Protein AF-A0A2P2IGW3-F1 (afdb_monomer_lite)

Foldseek 3Di:
DLVCCVVDPAPPDPCLPALLSLLVVLLVLLVVCVVCCVVCVPPPVCVVSNLVSSVSSLVSLVVDQQDDPQADALSNLSSLLSLLSSLVSVVVVPPPDDVSVVSNVVSVVVLVVNCPRQADPVGAGPVPDPVRSVSNVVSSVVRD

Secondary structure (DSSP, 8-state):
-HHHHHHS-TTSSGGGS-HHHHHHHHHHHHHHHHHTHHHHTT-HHHHHHHHHHHHHHHHHHHHS----SS---HHHHHHHHHHHHHHHHHHHTT-S--HHHHHHHHHHHHHHHHHHHSB-TTS-BTT--HHHHHHHHHHHHTT-

Sequence (144 aa):
VLEWIDKNPIYMSVNWTCAMDVAIRATNWIHAYFNFEDLMGEDLEFKEKFNKSLYEHGKFIYKNLEKCIKYSNNHYLSDLVGLIYLGLYFEGLHNGLKDHKKWLKYGVEELEKEMFIQNNSDGTNYETSTSYHRLVTELFLYTT

Structure (mmCIF, N/CA/C/O backbone):
data_AF-A0A2P2IGW3-F1
#
_entry.id   AF-A0A2P2IGW3-F1
#
loop_
_atom_site.group_PDB
_atom_site.id
_atom_site.type_symbol
_atom_site.label_atom_id
_atom_site.label_alt_id
_atom_site.label_comp_id
_atom_site.label_asym_id
_atom_site.label_entity_id
_atom_site.label_seq_id
_atom_site.pdbx_PDB_ins_code
_atom_site.Cartn_x
_atom_site.Cartn_y
_atom_site.Cartn_z
_atom_site.occupancy
_atom_site.B_iso_or_equiv
_atom_site.auth_seq_id
_atom_site.auth_comp_id
_atom_site.auth_asym_id
_atom_site.auth_atom_id
_atom_site.pdbx_PDB_model_num
ATOM 1 N N . VAL A 1 1 ? -16.831 -2.948 7.130 1.00 93.88 1 VAL A N 1
ATOM 2 C CA . VAL A 1 1 ? -15.408 -2.813 7.531 1.00 93.88 1 VAL A CA 1
ATOM 3 C C . VAL A 1 1 ? -15.142 -3.467 8.880 1.00 93.88 1 VAL A C 1
ATOM 5 O O . VAL A 1 1 ? -14.386 -4.424 8.891 1.00 93.88 1 VAL A O 1
ATOM 8 N N . LEU A 1 2 ? -15.793 -3.051 9.977 1.00 95.44 2 LEU A N 1
ATOM 9 C CA . LEU A 1 2 ? -15.562 -3.645 11.310 1.00 95.44 2 LEU A CA 1
ATOM 10 C C . LEU A 1 2 ? -15.762 -5.165 11.345 1.00 95.44 2 LEU A C 1
ATOM 12 O O . LEU A 1 2 ? -14.851 -5.887 11.725 1.00 95.44 2 LEU A O 1
ATOM 16 N N . GLU A 1 3 ? -16.882 -5.659 10.814 1.00 97.44 3 GLU A N 1
ATOM 17 C CA . GLU A 1 3 ? -17.119 -7.106 10.713 1.00 97.44 3 GLU A CA 1
ATOM 18 C C . GLU A 1 3 ? -16.022 -7.834 9.914 1.00 97.44 3 GLU A C 1
ATOM 20 O O . GLU A 1 3 ? -15.638 -8.951 10.252 1.00 97.44 3 GLU A O 1
ATOM 25 N N . TRP A 1 4 ? -15.491 -7.206 8.858 1.00 97.75 4 TRP A N 1
ATOM 26 C CA . TRP A 1 4 ? -14.392 -7.787 8.089 1.00 97.75 4 TRP A CA 1
ATOM 27 C C . TRP A 1 4 ? -13.119 -7.860 8.933 1.00 97.75 4 TRP A C 1
ATOM 29 O O . TRP A 1 4 ? -12.455 -8.890 8.895 1.00 97.75 4 TRP A O 1
ATOM 39 N N . ILE A 1 5 ? -12.801 -6.813 9.703 1.00 97.69 5 ILE A N 1
ATOM 40 C CA . ILE A 1 5 ? -11.637 -6.783 10.604 1.00 97.69 5 ILE A CA 1
ATOM 41 C C . ILE A 1 5 ? -11.753 -7.910 11.636 1.00 97.69 5 ILE A C 1
ATOM 43 O O . ILE A 1 5 ? -10.812 -8.682 11.801 1.00 97.69 5 ILE A O 1
ATOM 47 N N . ASP A 1 6 ? -12.926 -8.062 12.254 1.00 96.94 6 ASP A N 1
ATOM 48 C CA . ASP A 1 6 ? -13.169 -9.077 13.283 1.00 96.94 6 ASP A CA 1
ATOM 49 C C . ASP A 1 6 ? -13.078 -10.509 12.727 1.00 96.94 6 ASP A C 1
ATOM 51 O O . ASP A 1 6 ? -12.548 -11.407 13.383 1.00 96.94 6 ASP A O 1
ATOM 55 N N . LYS A 1 7 ? -13.563 -10.737 11.498 1.00 97.75 7 LYS A N 1
ATOM 56 C CA . LYS A 1 7 ? -13.539 -12.060 10.849 1.00 97.75 7 LYS A CA 1
ATOM 57 C C . LYS A 1 7 ? -12.226 -12.388 10.137 1.00 97.75 7 LYS A C 1
ATOM 59 O O . LYS A 1 7 ? -12.014 -13.546 9.787 1.00 97.75 7 LYS A O 1
ATOM 64 N N . ASN A 1 8 ? -11.354 -11.406 9.905 1.00 97.81 8 ASN A N 1
ATOM 65 C CA . ASN A 1 8 ? -10.099 -11.583 9.169 1.00 97.81 8 ASN A CA 1
ATOM 66 C C . ASN A 1 8 ? -8.897 -11.041 9.956 1.00 97.81 8 ASN A C 1
ATOM 68 O O . ASN A 1 8 ? -8.218 -10.131 9.470 1.00 97.81 8 ASN A O 1
ATOM 72 N N . PRO A 1 9 ? -8.591 -11.605 11.141 1.00 95.69 9 PRO A N 1
ATOM 73 C CA . PRO A 1 9 ? -7.425 -11.187 11.905 1.00 95.69 9 PRO A CA 1
ATOM 74 C C . PRO A 1 9 ? -6.133 -11.369 11.098 1.00 95.69 9 PRO A C 1
ATOM 76 O O . PRO A 1 9 ? -5.998 -12.301 10.293 1.00 95.69 9 PRO A O 1
ATOM 79 N N . ILE A 1 10 ? -5.182 -10.456 11.309 1.00 95.38 10 ILE A N 1
ATOM 80 C CA . ILE A 1 10 ? -3.892 -10.456 10.614 1.00 95.38 10 ILE A CA 1
ATOM 81 C C . ILE A 1 10 ? -3.173 -11.804 10.779 1.00 95.38 10 ILE A C 1
ATOM 83 O O . ILE A 1 10 ? -3.127 -12.362 11.872 1.00 95.38 10 ILE A O 1
ATOM 87 N N . TYR A 1 11 ? -2.613 -12.327 9.684 1.00 94.12 11 TYR A N 1
ATOM 88 C CA . TYR A 1 11 ? -1.941 -13.638 9.597 1.00 94.12 11 TYR A CA 1
ATOM 89 C C . TYR A 1 11 ? -2.824 -14.876 9.835 1.00 94.12 11 TYR A C 1
ATOM 91 O O . TYR A 1 11 ? -2.300 -15.984 9.904 1.00 94.12 11 TYR A O 1
ATOM 99 N N . MET A 1 12 ? -4.146 -14.725 9.953 1.00 94.94 12 MET A N 1
ATOM 100 C CA . MET A 1 12 ? -5.042 -15.834 10.316 1.00 94.94 12 MET A CA 1
ATOM 101 C C . MET A 1 12 ? -6.096 -16.165 9.250 1.00 94.94 12 MET A C 1
ATOM 103 O O . MET A 1 12 ? -6.965 -17.000 9.489 1.00 94.94 12 MET A O 1
ATOM 107 N N . SER A 1 13 ? -6.048 -15.538 8.072 1.00 94.00 13 SER A N 1
ATOM 108 C CA . SER A 1 13 ? -6.973 -15.836 6.971 1.00 94.00 13 SER A CA 1
ATOM 109 C C . SER A 1 13 ? -6.310 -15.699 5.602 1.00 94.00 13 SER A C 1
ATOM 111 O O . SER A 1 13 ? -5.266 -15.060 5.462 1.00 94.00 13 SER A O 1
ATOM 113 N N . VAL A 1 14 ? -6.963 -16.256 4.575 1.00 95.94 14 VAL A N 1
ATOM 114 C CA . VAL A 1 14 ? -6.534 -16.161 3.166 1.00 95.94 14 VAL A CA 1
ATOM 115 C C . VAL A 1 14 ? -6.369 -14.714 2.692 1.00 95.94 14 VAL A C 1
ATOM 117 O O . VAL A 1 14 ? -5.544 -14.441 1.828 1.00 95.94 14 VAL A O 1
ATOM 120 N N . ASN A 1 15 ? -7.074 -13.769 3.318 1.00 97.44 15 ASN A N 1
ATOM 121 C CA . ASN A 1 15 ? -7.002 -12.344 2.997 1.00 97.44 15 ASN A CA 1
ATOM 122 C C . ASN A 1 15 ? -5.657 -11.684 3.366 1.00 97.44 15 ASN A C 1
ATOM 124 O O . ASN A 1 15 ? -5.414 -10.535 2.998 1.00 97.44 15 ASN A O 1
ATOM 128 N N . TRP A 1 16 ? -4.778 -12.394 4.075 1.00 97.88 16 TRP A N 1
ATOM 129 C CA . TRP A 1 16 ? -3.439 -11.948 4.466 1.00 97.88 16 TRP A CA 1
ATOM 130 C C . TRP A 1 16 ? -2.343 -12.838 3.864 1.00 97.88 16 TRP A C 1
ATOM 132 O O . TRP A 1 16 ? -1.342 -13.105 4.521 1.00 97.88 16 TRP A O 1
ATOM 142 N N . THR A 1 17 ? -2.551 -13.364 2.654 1.00 95.69 17 THR A N 1
ATOM 143 C CA . THR A 1 17 ? -1.580 -14.254 1.984 1.00 95.69 17 THR A CA 1
ATOM 144 C C . THR A 1 17 ? -0.779 -13.569 0.879 1.00 95.69 17 THR A C 1
ATOM 146 O O . THR A 1 17 ? 0.367 -13.945 0.657 1.00 95.69 17 THR A O 1
ATOM 149 N N . CYS A 1 18 ? -1.352 -12.552 0.235 1.00 97.44 18 CYS A N 1
ATOM 150 C CA . CYS A 1 18 ? -0.752 -11.772 -0.847 1.00 97.44 18 CYS A CA 1
ATOM 151 C C . CYS A 1 18 ? -0.600 -10.314 -0.388 1.00 97.44 18 CYS A C 1
ATOM 153 O O . CYS A 1 18 ? -1.566 -9.734 0.122 1.00 97.44 18 CYS A O 1
ATOM 155 N N . ALA A 1 19 ? 0.595 -9.730 -0.504 1.00 98.25 19 ALA A N 1
ATOM 156 C CA . ALA A 1 19 ? 0.846 -8.369 -0.034 1.00 98.25 19 ALA A CA 1
ATOM 157 C C . ALA A 1 19 ? 0.193 -7.335 -0.962 1.00 98.25 19 ALA A C 1
ATOM 159 O O . ALA A 1 19 ? -0.405 -6.383 -0.453 1.00 98.25 19 ALA A O 1
ATOM 160 N N . MET A 1 20 ? 0.135 -7.607 -2.269 1.00 98.25 20 MET A N 1
ATOM 161 C CA . MET A 1 20 ? -0.602 -6.810 -3.248 1.00 98.25 20 MET A CA 1
ATOM 162 C C . MET A 1 20 ? -2.082 -6.684 -2.868 1.00 98.25 20 MET A C 1
ATOM 164 O O . MET A 1 20 ? -2.617 -5.576 -2.842 1.00 98.25 20 MET A O 1
ATOM 168 N N . ASP A 1 21 ? -2.751 -7.778 -2.490 1.00 98.31 21 ASP A N 1
ATOM 169 C CA . ASP A 1 21 ? -4.162 -7.731 -2.072 1.00 98.31 21 ASP A CA 1
ATOM 170 C C . ASP A 1 21 ? -4.358 -6.891 -0.800 1.00 98.31 21 ASP A C 1
ATOM 172 O O . ASP A 1 21 ? -5.370 -6.201 -0.630 1.00 98.31 21 ASP A O 1
ATOM 176 N N . VAL A 1 22 ? -3.390 -6.953 0.118 1.00 98.75 22 VAL A N 1
ATOM 177 C CA . VAL A 1 22 ? -3.382 -6.174 1.363 1.00 98.75 22 VAL A CA 1
ATOM 178 C C . VAL A 1 22 ? -3.175 -4.689 1.052 1.00 98.75 22 VAL A C 1
ATOM 180 O O . VAL A 1 22 ? -3.897 -3.851 1.594 1.00 98.75 22 VAL A O 1
ATOM 183 N N . ALA A 1 23 ? -2.261 -4.357 0.141 1.00 98.69 23 ALA A N 1
ATOM 184 C CA . ALA A 1 23 ? -2.023 -2.999 -0.331 1.00 98.69 23 ALA A CA 1
ATOM 185 C C . ALA A 1 23 ? -3.254 -2.412 -1.037 1.00 98.69 23 ALA A C 1
ATOM 187 O O . ALA A 1 23 ? -3.712 -1.330 -0.670 1.00 98.69 23 ALA A O 1
ATOM 188 N N . ILE A 1 24 ? -3.860 -3.159 -1.966 1.00 98.25 24 ILE A N 1
ATOM 189 C CA . ILE A 1 24 ? -5.078 -2.751 -2.679 1.00 98.25 24 ILE A CA 1
ATOM 190 C C . ILE A 1 24 ? -6.218 -2.467 -1.698 1.00 98.25 24 ILE A C 1
ATOM 192 O O . ILE A 1 24 ? -6.911 -1.455 -1.835 1.00 98.25 24 ILE A O 1
ATOM 196 N N . ARG A 1 25 ? -6.431 -3.325 -0.689 1.00 98.62 25 ARG A N 1
ATOM 197 C CA . ARG A 1 25 ? -7.446 -3.056 0.343 1.00 98.62 25 ARG A CA 1
ATOM 198 C C . ARG A 1 25 ? -7.141 -1.792 1.127 1.00 98.62 25 ARG A C 1
ATOM 200 O O . ARG A 1 25 ? -8.049 -0.986 1.299 1.00 98.62 25 ARG A O 1
ATOM 207 N N . ALA A 1 26 ? -5.902 -1.620 1.589 1.00 98.62 26 ALA A N 1
ATOM 208 C CA . ALA A 1 26 ? -5.511 -0.454 2.372 1.00 98.62 26 ALA A CA 1
ATOM 209 C C . ALA A 1 26 ? -5.754 0.849 1.595 1.00 98.62 26 ALA A C 1
ATOM 211 O O . ALA A 1 26 ? -6.426 1.744 2.105 1.00 98.62 26 ALA A O 1
ATOM 212 N N . THR A 1 27 ? -5.305 0.920 0.340 1.00 98.19 27 THR A N 1
ATOM 213 C CA . THR A 1 27 ? -5.501 2.089 -0.530 1.00 98.19 27 THR A CA 1
ATOM 214 C C . THR A 1 27 ? -6.984 2.375 -0.774 1.00 98.19 27 THR A C 1
ATOM 216 O O . THR A 1 27 ? -7.434 3.508 -0.603 1.00 98.19 27 THR A O 1
ATOM 219 N N . ASN A 1 28 ? -7.785 1.350 -1.089 1.00 97.69 28 ASN A N 1
ATOM 220 C CA . ASN A 1 28 ? -9.228 1.521 -1.283 1.00 97.69 28 ASN A CA 1
ATOM 221 C C . ASN A 1 28 ? -9.951 1.952 -0.001 1.00 97.69 28 ASN A C 1
ATOM 223 O O . ASN A 1 28 ? -10.864 2.771 -0.054 1.00 97.69 28 ASN A O 1
ATOM 227 N N . TRP A 1 29 ? -9.554 1.422 1.156 1.00 97.88 29 TRP A N 1
ATOM 228 C CA . TRP A 1 29 ? -10.123 1.811 2.444 1.00 97.88 29 TRP A CA 1
ATOM 229 C C . TRP A 1 29 ? -9.795 3.258 2.799 1.00 97.88 29 TRP A C 1
ATOM 231 O O . TRP A 1 29 ? -10.686 3.969 3.253 1.00 97.88 29 TRP A O 1
ATOM 241 N N . ILE A 1 30 ? -8.563 3.710 2.556 1.00 97.00 30 ILE A N 1
ATOM 242 C CA . ILE A 1 30 ? -8.168 5.113 2.749 1.00 97.00 30 ILE A CA 1
ATOM 243 C C . ILE A 1 30 ? -9.007 6.027 1.850 1.00 97.00 30 ILE A C 1
ATOM 245 O O . ILE A 1 30 ? -9.585 6.999 2.332 1.00 97.00 30 ILE A O 1
ATOM 249 N N . HIS A 1 31 ? -9.143 5.693 0.563 1.00 95.69 31 HIS A N 1
ATOM 250 C CA . HIS A 1 31 ? -9.997 6.459 -0.345 1.00 95.69 31 HIS A CA 1
ATOM 251 C C . HIS A 1 31 ? -11.456 6.487 0.118 1.00 95.69 31 HIS A C 1
ATOM 253 O O . HIS A 1 31 ? -12.063 7.556 0.158 1.00 95.69 31 HIS A O 1
ATOM 259 N N . ALA A 1 32 ? -12.020 5.339 0.498 1.00 95.75 32 ALA A N 1
ATOM 260 C CA . ALA A 1 32 ? -13.385 5.267 1.003 1.00 95.75 32 ALA A CA 1
ATOM 261 C C . ALA A 1 32 ? -13.560 6.100 2.281 1.00 95.75 32 ALA A C 1
ATOM 263 O O . ALA A 1 32 ? -14.546 6.819 2.395 1.00 95.75 32 ALA A O 1
ATOM 264 N N . TYR A 1 33 ? -12.596 6.062 3.207 1.00 94.50 33 TYR A N 1
ATOM 265 C CA . TYR A 1 33 ? -12.636 6.858 4.433 1.00 94.50 33 TYR A CA 1
ATOM 266 C C . TYR A 1 33 ? -12.835 8.345 4.127 1.00 94.50 33 TYR A C 1
ATOM 268 O O . TYR A 1 33 ? -13.774 8.932 4.648 1.00 94.50 33 TYR A O 1
ATOM 276 N N . PHE A 1 34 ? -12.037 8.924 3.225 1.00 93.25 34 PHE A N 1
ATOM 277 C CA . PHE A 1 34 ? -12.169 10.342 2.871 1.00 93.25 34 PHE A CA 1
ATOM 278 C C . PHE A 1 34 ? -13.445 10.668 2.082 1.00 93.25 34 PHE A C 1
ATOM 280 O O . PHE A 1 34 ? -13.971 11.767 2.206 1.00 93.25 34 PHE A O 1
ATOM 287 N N . ASN A 1 35 ? -13.984 9.729 1.297 1.00 94.38 35 ASN A N 1
ATOM 288 C CA . ASN A 1 35 ? -15.253 9.941 0.585 1.00 94.38 35 ASN A CA 1
ATOM 289 C C . ASN A 1 35 ? -16.482 9.888 1.507 1.00 94.38 35 ASN A C 1
ATOM 291 O O . ASN A 1 35 ? -17.532 10.423 1.161 1.00 94.38 35 ASN A O 1
ATOM 295 N N . PHE A 1 36 ? -16.366 9.227 2.659 1.00 91.94 36 PHE A N 1
ATOM 296 C CA . PHE A 1 36 ? -17.456 9.047 3.621 1.00 91.94 36 PHE A CA 1
ATOM 297 C C . PHE A 1 36 ? -17.132 9.660 4.991 1.00 91.94 36 PHE A C 1
ATOM 299 O O . PHE A 1 36 ? -17.770 9.308 5.986 1.00 91.94 36 PHE A O 1
ATOM 306 N N . GLU A 1 37 ? -16.148 10.559 5.066 1.00 89.44 37 GLU A N 1
ATOM 307 C CA . GLU A 1 37 ? -15.656 11.099 6.336 1.00 89.44 37 GLU A CA 1
ATOM 308 C C . GLU A 1 37 ? -16.763 11.819 7.110 1.00 89.44 37 GLU A C 1
ATOM 310 O O . GLU A 1 37 ? -16.887 11.608 8.311 1.00 89.44 37 GLU A O 1
ATOM 315 N N . ASP A 1 38 ? -17.648 12.549 6.431 1.00 90.31 38 ASP A N 1
ATOM 316 C CA . ASP A 1 38 ? -18.779 13.241 7.066 1.00 90.31 38 ASP A CA 1
ATOM 317 C C . ASP A 1 38 ? -19.748 12.289 7.793 1.00 90.31 38 ASP A C 1
ATOM 319 O O . ASP A 1 38 ? -20.430 12.687 8.734 1.00 90.31 38 ASP A O 1
ATOM 323 N N . LEU A 1 39 ? -19.815 11.019 7.376 1.00 86.19 39 LEU A N 1
ATOM 324 C CA . LEU A 1 39 ? -20.696 10.008 7.974 1.00 86.19 39 LEU A CA 1
ATOM 325 C C . LEU A 1 39 ? -20.020 9.220 9.101 1.00 86.19 39 LEU A C 1
ATOM 327 O O . LEU A 1 39 ? -20.705 8.655 9.949 1.00 86.19 39 LEU A O 1
ATOM 331 N N . MET A 1 40 ? -18.688 9.134 9.086 1.00 84.00 40 MET A N 1
ATOM 332 C CA . MET A 1 40 ? -17.898 8.275 9.985 1.00 84.00 40 MET A CA 1
ATOM 333 C C . MET A 1 40 ? -16.976 9.074 10.916 1.00 84.00 40 MET A C 1
ATOM 335 O O . MET A 1 40 ? -16.319 8.510 11.790 1.00 84.00 40 MET A O 1
ATOM 339 N N . GLY A 1 41 ? -16.896 10.390 10.726 1.00 76.06 41 GLY A N 1
ATOM 340 C CA . GLY A 1 41 ? -15.934 11.283 11.360 1.00 76.06 41 GLY A CA 1
ATOM 341 C C . GLY A 1 41 ? -16.079 11.372 12.878 1.00 76.06 41 GLY A C 1
ATOM 342 O O . GLY A 1 41 ? -15.088 11.597 13.574 1.00 76.06 41 GLY A O 1
ATOM 343 N N . GLU A 1 42 ? -17.277 11.147 13.408 1.00 86.38 42 GLU A N 1
ATOM 344 C CA . GLU A 1 42 ? -17.541 11.221 14.849 1.00 86.38 42 GLU A CA 1
ATOM 345 C C . GLU A 1 42 ? -17.517 9.850 15.547 1.00 86.38 42 GLU A C 1
ATOM 347 O O . GLU A 1 42 ? -17.481 9.786 16.776 1.00 86.38 42 GLU A O 1
ATOM 352 N N . ASP A 1 43 ? -17.471 8.745 14.793 1.00 93.06 43 ASP A N 1
ATOM 353 C CA . ASP A 1 43 ? -17.420 7.396 15.362 1.00 93.06 43 ASP A CA 1
ATOM 354 C C . ASP A 1 43 ? -15.988 7.041 15.797 1.00 93.06 43 ASP A C 1
ATOM 356 O O . ASP A 1 43 ? -15.148 6.569 15.022 1.00 93.06 43 ASP A O 1
ATOM 360 N N . LEU A 1 44 ? -15.699 7.301 17.074 1.00 91.94 44 LEU A N 1
ATOM 361 C CA . LEU A 1 44 ? -14.387 7.056 17.673 1.00 91.94 44 LEU A CA 1
ATOM 362 C C . LEU A 1 44 ? -14.024 5.566 17.723 1.00 91.94 44 LEU A C 1
ATOM 364 O O . LEU A 1 44 ? -12.857 5.229 17.515 1.00 91.94 44 LEU A O 1
ATOM 368 N N . GLU A 1 45 ? -14.993 4.676 17.964 1.00 92.88 45 GLU A N 1
ATOM 369 C CA . GLU A 1 45 ? -14.734 3.232 18.024 1.00 92.88 45 GLU A CA 1
ATOM 370 C C . GLU A 1 45 ? -14.369 2.703 16.636 1.00 92.88 45 GLU A C 1
ATOM 372 O O . GLU A 1 45 ? -13.396 1.954 16.475 1.00 92.88 45 GLU A O 1
ATOM 377 N N . PHE A 1 46 ? -15.115 3.137 15.616 1.00 94.50 46 PHE A N 1
ATOM 378 C CA . PHE A 1 46 ? -14.790 2.831 14.234 1.00 94.50 46 PHE A CA 1
ATOM 379 C C . PHE A 1 46 ? -13.384 3.316 13.884 1.00 94.50 46 PHE A C 1
ATOM 381 O O . PHE A 1 46 ? -12.577 2.520 13.399 1.00 94.50 46 PHE A O 1
ATOM 388 N N . LYS A 1 47 ? -13.064 4.586 14.171 1.00 93.31 47 LYS A N 1
ATOM 389 C CA . LYS A 1 47 ? -11.751 5.178 13.876 1.00 93.31 47 LYS A CA 1
ATOM 390 C C . LYS A 1 47 ? -10.610 4.421 14.539 1.00 93.31 47 LYS A C 1
ATOM 392 O O . LYS A 1 47 ? -9.597 4.169 13.890 1.00 93.31 47 LYS A O 1
ATOM 397 N N . GLU A 1 48 ? -10.756 4.031 15.802 1.00 93.56 48 GLU A N 1
ATOM 398 C CA . GLU A 1 48 ? -9.725 3.274 16.510 1.00 93.56 48 GLU A CA 1
ATOM 399 C C . GLU A 1 48 ? -9.463 1.917 15.840 1.00 93.56 48 GLU A C 1
ATOM 401 O O . GLU A 1 48 ? -8.321 1.611 15.478 1.00 93.56 48 GLU A O 1
ATOM 406 N N . LYS A 1 49 ? -10.517 1.120 15.609 1.00 96.12 49 LYS A N 1
ATOM 407 C CA . LYS A 1 49 ? -10.400 -0.202 14.968 1.00 96.12 49 LYS A CA 1
ATOM 408 C C . LYS A 1 49 ? -9.885 -0.099 13.533 1.00 96.12 49 LYS A C 1
ATOM 410 O O . LYS A 1 49 ? -9.027 -0.885 13.127 1.00 96.12 49 LYS A O 1
ATOM 415 N N . PHE A 1 50 ? -10.373 0.882 12.780 1.00 96.31 50 PHE A N 1
ATOM 416 C CA . PHE A 1 50 ? -9.970 1.148 11.404 1.00 96.31 50 PHE A CA 1
ATOM 417 C C . PHE A 1 50 ? -8.488 1.523 11.309 1.00 96.31 50 PHE A C 1
ATOM 419 O O . PHE A 1 50 ? -7.735 0.872 10.583 1.00 96.31 50 PHE A O 1
ATOM 426 N N . ASN A 1 51 ? -8.042 2.499 12.106 1.00 96.00 51 ASN A N 1
ATOM 427 C CA . ASN A 1 51 ? -6.649 2.949 12.128 1.00 96.00 51 ASN A CA 1
ATOM 428 C C . ASN A 1 51 ? -5.701 1.846 12.582 1.00 96.00 51 ASN A C 1
ATOM 430 O O . ASN A 1 51 ? -4.638 1.659 11.989 1.00 96.00 51 ASN A O 1
ATOM 434 N N . LYS A 1 52 ? -6.090 1.075 13.602 1.00 96.50 52 LYS A N 1
ATOM 435 C CA . LYS A 1 52 ? -5.317 -0.090 14.031 1.00 96.50 52 LYS A CA 1
ATOM 436 C C . LYS A 1 52 ? -5.163 -1.096 12.890 1.00 96.50 52 LYS A C 1
ATOM 438 O O . LYS A 1 52 ? -4.046 -1.535 12.622 1.00 96.50 52 LYS A O 1
ATOM 443 N N . SER A 1 53 ? -6.253 -1.412 12.189 1.00 97.88 53 SER A N 1
ATOM 444 C CA . SER A 1 53 ? -6.210 -2.341 11.060 1.00 97.88 53 SER A CA 1
ATOM 445 C C . SER A 1 53 ? -5.343 -1.810 9.916 1.00 97.88 53 SER A C 1
ATOM 447 O O . SER A 1 53 ? -4.497 -2.548 9.418 1.00 97.88 53 SER A O 1
ATOM 449 N N . LEU A 1 54 ? -5.457 -0.537 9.524 1.00 98.19 54 LEU A N 1
ATOM 450 C CA . LEU A 1 54 ? -4.588 0.052 8.493 1.00 98.19 54 LEU A CA 1
ATOM 451 C C . LEU A 1 54 ? -3.106 0.026 8.893 1.00 98.19 54 LEU A C 1
ATOM 453 O O . LEU A 1 54 ? -2.240 -0.271 8.071 1.00 98.19 54 LEU A O 1
ATOM 457 N N . TYR A 1 55 ? -2.793 0.261 10.167 1.00 97.94 55 TYR A N 1
ATOM 458 C CA . TYR A 1 55 ? -1.416 0.157 10.647 1.00 97.94 55 TYR A CA 1
ATOM 459 C C . TYR A 1 55 ? -0.888 -1.283 10.562 1.00 97.94 55 TYR A C 1
ATOM 461 O O . TYR A 1 55 ? 0.262 -1.526 10.189 1.00 97.94 55 TYR A O 1
ATOM 469 N N . GLU A 1 56 ? -1.741 -2.261 10.868 1.00 97.88 56 GLU A N 1
ATOM 470 C CA . GLU A 1 56 ? -1.453 -3.682 10.683 1.00 97.88 56 GLU A CA 1
ATOM 471 C C . GLU A 1 56 ? -1.241 -4.042 9.203 1.00 97.88 56 GLU A C 1
ATOM 473 O O . GLU A 1 56 ? -0.300 -4.783 8.910 1.00 97.88 56 GLU A O 1
ATOM 478 N N . HIS A 1 57 ? -2.009 -3.454 8.273 1.00 98.62 57 HIS A N 1
ATOM 479 C CA . HIS A 1 57 ? -1.777 -3.581 6.826 1.00 98.62 57 HIS A CA 1
ATOM 480 C C . HIS A 1 57 ? -0.371 -3.098 6.448 1.00 98.62 57 HIS A C 1
ATOM 482 O O . HIS A 1 57 ? 0.383 -3.851 5.835 1.00 98.62 57 HIS A O 1
ATOM 488 N N . GLY A 1 58 ? 0.037 -1.903 6.887 1.00 98.50 58 GLY A N 1
ATOM 489 C CA . GLY A 1 58 ? 1.375 -1.374 6.587 1.00 98.50 58 GLY A CA 1
ATOM 490 C C . GLY A 1 58 ? 2.503 -2.242 7.135 1.00 98.50 58 GLY A C 1
ATOM 491 O O . GLY A 1 58 ? 3.473 -2.540 6.435 1.00 98.50 58 GLY A O 1
ATOM 492 N N . LYS A 1 59 ? 2.349 -2.746 8.366 1.00 98.12 59 LYS A N 1
ATOM 493 C CA . LYS A 1 59 ? 3.304 -3.698 8.950 1.00 98.12 59 LYS A CA 1
ATOM 494 C C . LYS A 1 59 ? 3.362 -5.016 8.185 1.00 98.12 59 LYS A C 1
ATOM 496 O O . LYS A 1 59 ? 4.446 -5.590 8.092 1.00 98.12 59 LYS A O 1
ATOM 501 N N . PHE A 1 60 ? 2.220 -5.519 7.722 1.00 98.56 60 PHE A N 1
ATOM 502 C CA . PHE A 1 60 ? 2.149 -6.750 6.947 1.00 98.56 60 PHE A CA 1
ATOM 503 C C . PHE A 1 60 ? 2.878 -6.582 5.615 1.00 98.56 60 PHE A C 1
ATOM 505 O O . PHE A 1 60 ? 3.808 -7.339 5.349 1.00 98.56 60 PHE A O 1
ATOM 512 N N . ILE A 1 61 ? 2.512 -5.565 4.831 1.00 98.75 61 ILE A N 1
ATOM 513 C CA . ILE A 1 61 ? 3.082 -5.310 3.501 1.00 98.75 61 ILE A CA 1
ATOM 514 C C . ILE A 1 61 ? 4.598 -5.144 3.614 1.00 98.75 61 ILE A C 1
ATOM 516 O O . ILE A 1 61 ? 5.357 -5.861 2.971 1.00 98.75 61 ILE A O 1
ATOM 520 N N . TYR A 1 62 ? 5.063 -4.292 4.535 1.00 98.44 62 TYR A N 1
ATOM 521 C CA . TYR A 1 62 ? 6.493 -4.023 4.700 1.00 98.44 62 TYR A CA 1
ATOM 522 C C . TYR A 1 62 ? 7.320 -5.263 5.090 1.00 98.44 62 TYR A C 1
ATOM 524 O O . TYR A 1 62 ? 8.523 -5.314 4.842 1.00 98.44 62 TYR A O 1
ATOM 532 N N . LYS A 1 63 ? 6.701 -6.263 5.729 1.00 97.75 63 LYS A N 1
ATOM 533 C CA . LYS A 1 63 ? 7.360 -7.522 6.108 1.00 97.75 63 LYS A CA 1
ATOM 534 C C . LYS A 1 63 ? 7.295 -8.604 5.032 1.00 97.75 63 LYS A C 1
ATOM 536 O O . LYS A 1 63 ? 8.050 -9.564 5.140 1.00 97.75 63 LYS A O 1
ATOM 541 N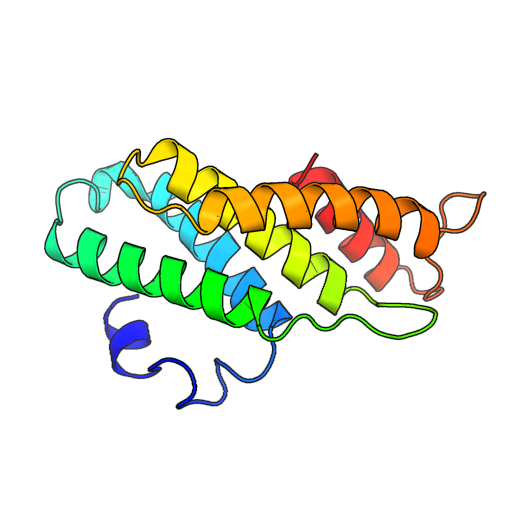 N . ASN A 1 64 ? 6.411 -8.466 4.048 1.00 97.75 64 ASN A N 1
ATOM 542 C CA . ASN A 1 64 ? 6.107 -9.497 3.054 1.00 97.75 64 ASN A CA 1
ATOM 543 C C . ASN A 1 64 ? 6.195 -8.952 1.621 1.00 97.75 64 ASN A C 1
ATOM 545 O O . ASN A 1 64 ? 5.456 -9.407 0.759 1.00 97.75 64 ASN A O 1
ATOM 549 N N . LEU A 1 65 ? 7.080 -7.978 1.386 1.00 98.19 65 LEU A N 1
ATOM 550 C CA . LEU A 1 65 ? 7.299 -7.376 0.070 1.00 98.19 65 LEU A CA 1
ATOM 551 C C . LEU A 1 65 ? 7.542 -8.451 -0.997 1.00 98.19 65 LEU A C 1
ATOM 553 O O . LEU A 1 65 ? 8.467 -9.256 -0.867 1.00 98.19 65 LEU A O 1
ATOM 557 N N . GLU A 1 66 ? 6.785 -8.400 -2.088 1.00 97.19 66 GLU A N 1
ATOM 558 C CA . GLU A 1 66 ? 6.830 -9.353 -3.205 1.00 97.19 66 GLU A CA 1
ATOM 559 C C . GLU A 1 66 ? 7.976 -9.047 -4.192 1.00 97.19 66 GLU A C 1
ATOM 561 O O . GLU A 1 66 ? 7.895 -9.285 -5.400 1.00 97.19 66 GLU A O 1
ATOM 566 N N . LYS A 1 67 ? 9.089 -8.518 -3.667 1.00 95.38 67 LYS A N 1
ATOM 567 C CA . LYS A 1 67 ? 10.278 -8.161 -4.442 1.00 95.38 67 LYS A CA 1
ATOM 568 C C . LYS A 1 67 ? 10.976 -9.413 -4.966 1.00 95.38 67 LYS A C 1
ATOM 570 O O . LYS A 1 67 ? 11.369 -10.286 -4.192 1.00 95.38 67 LYS A O 1
ATOM 575 N N . CYS A 1 68 ? 11.221 -9.461 -6.271 1.00 88.62 68 CYS A N 1
ATOM 576 C CA . CYS A 1 68 ? 11.909 -10.574 -6.924 1.00 88.62 68 CYS A CA 1
ATOM 577 C C . CYS A 1 68 ? 13.327 -10.195 -7.377 1.00 88.62 68 CYS A C 1
ATOM 579 O O . CYS A 1 68 ? 13.675 -9.026 -7.546 1.00 88.62 68 CYS A O 1
ATOM 581 N N . ILE A 1 69 ? 14.175 -11.208 -7.586 1.00 77.19 69 ILE A N 1
ATOM 582 C CA . ILE A 1 69 ? 15.517 -11.014 -8.149 1.00 77.19 69 ILE A CA 1
ATOM 583 C C . ILE A 1 69 ? 15.379 -10.821 -9.664 1.00 77.19 69 ILE A C 1
ATOM 585 O O . ILE A 1 69 ? 14.709 -11.610 -10.327 1.00 77.19 69 ILE A O 1
ATOM 589 N N . LYS A 1 70 ? 16.075 -9.815 -10.210 1.00 72.56 70 LYS A N 1
ATOM 590 C CA . LYS A 1 70 ? 16.115 -9.414 -11.631 1.00 72.56 70 LYS A CA 1
ATOM 591 C C . LYS A 1 70 ? 14.916 -8.584 -12.100 1.00 72.56 70 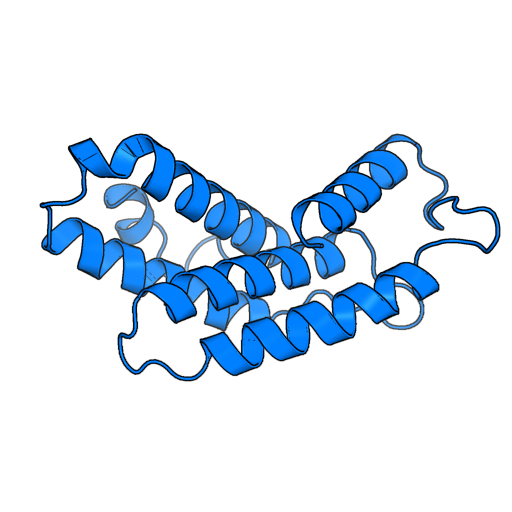LYS A C 1
ATOM 593 O O . LYS A 1 70 ? 15.144 -7.477 -12.567 1.00 72.56 70 LYS A O 1
ATOM 598 N N . TYR A 1 71 ? 13.693 -9.088 -11.962 1.00 72.81 71 TYR A N 1
ATOM 599 C CA . TYR A 1 71 ? 12.476 -8.335 -12.281 1.00 72.81 71 TYR A CA 1
ATOM 600 C C . TYR A 1 71 ? 11.402 -8.629 -11.243 1.00 72.81 71 TYR A C 1
ATOM 602 O O . TYR A 1 71 ? 10.997 -9.782 -11.088 1.00 72.81 71 TYR A O 1
ATOM 610 N N . SER A 1 72 ? 10.952 -7.591 -10.546 1.00 86.00 72 SER A N 1
ATOM 611 C CA . SER A 1 72 ? 9.676 -7.631 -9.837 1.00 86.00 72 SER A CA 1
ATOM 612 C C . SER A 1 72 ? 8.559 -7.280 -10.819 1.00 86.00 72 SER A C 1
ATOM 614 O O . SER A 1 72 ? 8.815 -6.631 -11.830 1.00 86.00 72 SER A O 1
ATOM 616 N N . ASN A 1 73 ? 7.339 -7.721 -10.531 1.00 89.81 73 ASN A N 1
ATOM 617 C CA . ASN A 1 73 ? 6.170 -7.448 -11.364 1.00 89.81 73 ASN A CA 1
ATOM 618 C C . ASN A 1 73 ? 5.241 -6.431 -10.674 1.00 89.81 73 ASN A C 1
ATOM 620 O O . ASN A 1 73 ? 5.586 -5.812 -9.659 1.00 89.81 73 ASN A O 1
ATOM 624 N N . ASN A 1 74 ? 4.033 -6.290 -11.214 1.00 94.31 74 ASN A N 1
ATOM 625 C CA . ASN A 1 74 ? 2.984 -5.422 -10.680 1.00 94.31 74 ASN A CA 1
ATOM 626 C C . ASN A 1 74 ? 2.584 -5.695 -9.209 1.00 94.31 74 ASN A C 1
ATOM 628 O O . ASN A 1 74 ? 2.053 -4.783 -8.571 1.00 94.31 74 ASN A O 1
ATOM 632 N N . HIS A 1 75 ? 2.880 -6.872 -8.638 1.00 97.25 75 HIS A N 1
ATOM 633 C CA . HIS A 1 75 ? 2.639 -7.145 -7.217 1.00 97.25 75 HIS A CA 1
ATOM 634 C C . HIS A 1 75 ? 3.522 -6.268 -6.332 1.00 97.25 75 HIS A C 1
ATOM 636 O O . HIS A 1 75 ? 3.013 -5.513 -5.509 1.00 97.25 75 HIS A O 1
ATOM 642 N N . TYR A 1 76 ? 4.838 -6.277 -6.566 1.00 98.00 76 TYR A N 1
ATOM 643 C CA . TYR A 1 76 ? 5.759 -5.451 -5.787 1.00 98.00 76 TYR A CA 1
ATOM 644 C C . TYR A 1 76 ? 5.460 -3.959 -5.953 1.00 98.00 76 TYR A C 1
ATOM 646 O O . TYR A 1 76 ? 5.478 -3.218 -4.976 1.00 98.00 76 TYR A O 1
ATOM 654 N N . LEU A 1 77 ? 5.118 -3.505 -7.165 1.00 97.31 77 LEU A N 1
ATOM 655 C CA . LEU A 1 77 ? 4.685 -2.116 -7.357 1.00 97.31 77 LEU A CA 1
ATOM 656 C C . L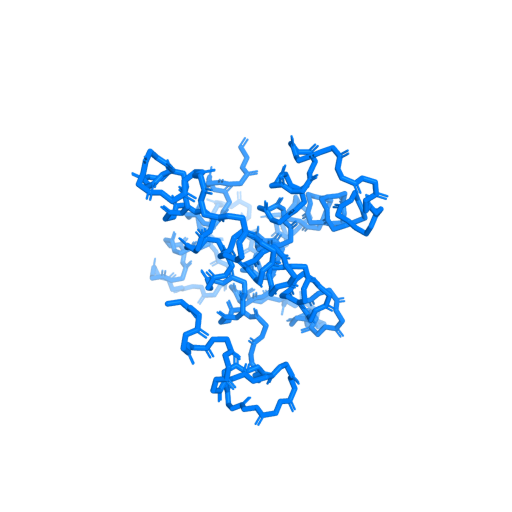EU A 1 77 ? 3.443 -1.790 -6.523 1.00 97.31 77 LEU A C 1
ATOM 658 O O . LEU A 1 77 ? 3.392 -0.734 -5.897 1.00 97.31 77 LEU A O 1
ATOM 662 N N . SER A 1 78 ? 2.475 -2.704 -6.466 1.00 98.38 78 SER A N 1
ATOM 663 C CA . SER A 1 78 ? 1.277 -2.532 -5.644 1.00 98.38 78 SER A CA 1
ATOM 664 C C . SER A 1 78 ? 1.612 -2.463 -4.152 1.00 98.38 78 SER A C 1
ATOM 666 O O . SER A 1 78 ? 1.052 -1.616 -3.455 1.00 98.38 78 SER A O 1
ATOM 668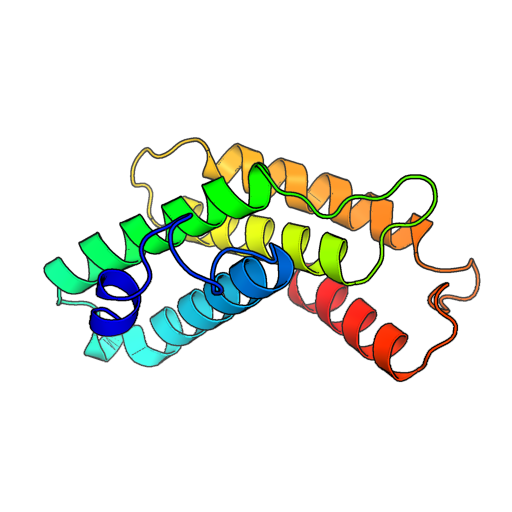 N N . ASP A 1 79 ? 2.566 -3.265 -3.667 1.00 98.69 79 ASP A N 1
ATOM 669 C CA . ASP A 1 79 ? 3.067 -3.181 -2.288 1.00 98.69 79 ASP A CA 1
ATOM 670 C C . ASP A 1 79 ? 3.606 -1.784 -1.971 1.00 98.69 79 ASP A C 1
ATOM 672 O O . ASP A 1 79 ? 3.248 -1.182 -0.954 1.00 98.69 79 ASP A O 1
ATOM 676 N N . LEU A 1 80 ? 4.458 -1.255 -2.857 1.00 98.56 80 LEU A N 1
ATOM 677 C CA . LEU A 1 80 ? 5.066 0.067 -2.709 1.00 98.56 80 LEU A CA 1
ATOM 678 C C . LEU A 1 80 ? 4.003 1.166 -2.705 1.00 98.56 80 LEU A C 1
ATOM 680 O O . LEU A 1 80 ? 4.022 2.020 -1.818 1.00 98.56 80 LEU A O 1
ATOM 684 N N . VAL A 1 81 ? 3.035 1.103 -3.624 1.00 98.50 81 VAL A N 1
ATOM 685 C CA . VAL A 1 81 ? 1.883 2.014 -3.653 1.00 98.50 81 VAL A CA 1
ATOM 686 C C . VAL A 1 81 ? 1.117 1.971 -2.330 1.00 98.50 81 VAL A C 1
ATOM 688 O O . VAL A 1 81 ? 0.863 3.019 -1.735 1.00 98.50 81 VAL A O 1
ATOM 691 N N . GLY A 1 82 ? 0.807 0.781 -1.809 1.00 98.56 82 GLY A N 1
ATOM 692 C CA . GLY A 1 82 ? 0.136 0.639 -0.515 1.00 98.56 82 GLY A CA 1
ATOM 693 C C . GLY A 1 82 ? 0.919 1.281 0.634 1.00 98.56 82 GLY A C 1
ATOM 694 O O . GLY A 1 82 ? 0.341 1.986 1.463 1.00 98.56 82 GLY A O 1
ATOM 695 N N . LEU A 1 83 ? 2.243 1.092 0.671 1.00 98.69 83 LEU A N 1
ATOM 696 C CA . LEU A 1 83 ? 3.117 1.705 1.676 1.00 98.69 83 LEU A CA 1
ATOM 697 C C . LEU A 1 83 ? 3.175 3.233 1.572 1.00 98.69 83 LEU A C 1
ATOM 699 O O . LEU A 1 83 ? 3.205 3.893 2.613 1.00 98.69 83 LEU A O 1
ATOM 703 N N . ILE A 1 84 ? 3.165 3.794 0.360 1.00 98.50 84 ILE A N 1
ATOM 704 C CA . ILE A 1 84 ? 3.117 5.247 0.134 1.00 98.50 84 ILE A CA 1
ATOM 705 C C . ILE A 1 84 ? 1.804 5.813 0.681 1.00 98.50 84 ILE A C 1
ATOM 707 O O . ILE A 1 84 ? 1.829 6.716 1.516 1.00 98.50 84 ILE A O 1
ATOM 711 N N . TYR A 1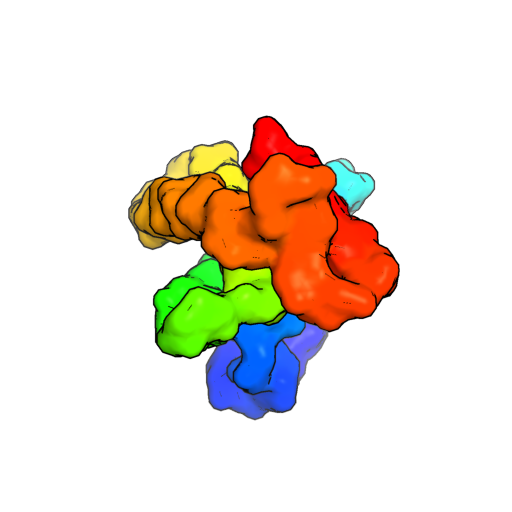 85 ? 0.663 5.237 0.292 1.00 98.31 85 TYR A N 1
ATOM 712 C CA . TYR A 1 85 ? -0.655 5.686 0.750 1.00 98.31 85 TYR A CA 1
ATOM 713 C C . TYR A 1 85 ? -0.811 5.598 2.270 1.00 98.31 85 TYR A C 1
ATOM 715 O O . TYR A 1 85 ? -1.259 6.551 2.906 1.00 98.31 85 TYR A O 1
ATOM 723 N N . LEU A 1 86 ? -0.400 4.482 2.878 1.00 98.38 86 LEU A N 1
ATOM 724 C CA . LEU A 1 86 ? -0.399 4.323 4.335 1.00 98.38 86 LEU A CA 1
ATOM 725 C C . LEU A 1 86 ? 0.561 5.309 5.013 1.00 98.38 86 LEU A C 1
ATOM 727 O O . LEU A 1 86 ? 0.247 5.860 6.068 1.00 98.38 86 LEU A O 1
ATOM 731 N N . GLY A 1 87 ? 1.721 5.544 4.400 1.00 97.69 87 GLY A N 1
ATOM 732 C CA . GLY A 1 87 ? 2.713 6.518 4.834 1.00 97.69 87 GLY A CA 1
ATOM 733 C C . GLY A 1 87 ? 2.147 7.933 4.948 1.00 97.69 87 GLY A C 1
ATOM 734 O O . GLY A 1 87 ? 2.268 8.550 6.010 1.00 97.69 87 GLY A O 1
ATOM 735 N N . LEU A 1 88 ? 1.489 8.394 3.879 1.00 96.50 88 LEU A N 1
ATOM 736 C CA . LEU A 1 88 ? 0.824 9.698 3.786 1.00 96.50 88 LEU A CA 1
ATOM 737 C C . LEU A 1 88 ? -0.381 9.795 4.729 1.00 96.50 88 LEU A C 1
ATOM 739 O O . LEU A 1 88 ? -0.527 10.779 5.452 1.00 96.50 88 LEU A O 1
ATOM 743 N N . TYR A 1 89 ? -1.214 8.752 4.777 1.00 96.50 89 TYR A N 1
ATOM 744 C CA . TYR A 1 89 ? -2.391 8.706 5.645 1.00 96.50 89 TYR A CA 1
ATOM 745 C C . TYR A 1 89 ? -2.024 8.922 7.119 1.00 96.50 89 TYR A C 1
ATOM 747 O O . TYR A 1 89 ? -2.571 9.799 7.787 1.00 96.50 89 TYR A O 1
ATOM 755 N N . PHE A 1 90 ? -1.054 8.158 7.631 1.00 96.81 90 PHE A N 1
ATOM 756 C CA . PHE A 1 90 ? -0.631 8.280 9.027 1.00 96.81 90 PHE A CA 1
ATOM 757 C C . PHE A 1 90 ? 0.205 9.533 9.305 1.00 96.81 90 PHE A C 1
ATOM 759 O O . PHE A 1 90 ? 0.231 9.988 10.449 1.00 96.81 90 PHE A O 1
ATOM 766 N N . GLU A 1 91 ? 0.850 10.117 8.291 1.00 94.50 91 GLU A N 1
ATOM 767 C CA . GLU A 1 91 ? 1.509 11.416 8.437 1.00 94.50 91 GLU A CA 1
ATOM 768 C C . GLU A 1 91 ? 0.501 12.526 8.752 1.00 94.50 91 GLU A C 1
ATOM 770 O O . GLU A 1 91 ? 0.736 13.305 9.679 1.00 94.50 91 GLU A O 1
ATOM 775 N N . GLY A 1 92 ? -0.651 12.535 8.071 1.00 90.31 92 GLY A N 1
ATOM 776 C CA . GLY A 1 92 ? -1.725 13.502 8.316 1.00 90.31 92 GLY A CA 1
ATOM 777 C C . GLY A 1 92 ? -2.418 13.361 9.678 1.00 90.31 92 GLY A C 1
ATOM 778 O O . GLY A 1 92 ? -2.950 14.337 10.200 1.00 90.31 92 GLY A O 1
ATOM 779 N N . LEU A 1 93 ? -2.391 12.172 10.296 1.00 87.94 93 LEU A N 1
ATOM 780 C CA . LEU A 1 93 ? -3.046 11.927 11.590 1.00 87.94 93 LEU A CA 1
ATOM 781 C C . LEU A 1 93 ? -2.266 12.457 12.807 1.00 87.94 93 LEU A C 1
ATOM 783 O O . LEU A 1 93 ? -2.831 12.517 13.897 1.00 87.94 93 LEU A O 1
ATOM 787 N N . HIS A 1 94 ? -0.978 12.794 12.667 1.00 79.62 94 HIS A N 1
ATOM 788 C CA . HIS A 1 94 ? -0.119 13.296 13.757 1.00 79.62 94 HIS A CA 1
ATOM 789 C C . HIS A 1 94 ? -0.162 12.469 15.067 1.00 79.62 94 HIS A C 1
ATOM 791 O O . HIS A 1 94 ? 0.054 12.988 16.161 1.00 79.62 94 HIS A O 1
ATOM 797 N N . ASN A 1 95 ? -0.397 11.158 14.976 1.00 77.38 95 ASN A N 1
ATOM 798 C CA . ASN A 1 95 ? -0.702 10.287 16.121 1.00 77.38 95 ASN A CA 1
ATOM 799 C C . ASN A 1 95 ? 0.532 9.683 16.832 1.00 77.38 95 ASN A C 1
ATOM 801 O O . ASN A 1 95 ? 0.403 8.778 17.654 1.00 77.38 95 ASN A O 1
ATOM 805 N N . GLY A 1 96 ? 1.741 10.154 16.508 1.00 78.69 96 GLY A N 1
ATOM 806 C CA . GLY A 1 96 ? 2.995 9.721 17.139 1.00 78.69 96 GLY A CA 1
ATOM 807 C C . GLY A 1 96 ? 3.545 8.365 16.672 1.00 78.69 96 GLY A C 1
ATOM 808 O O . GLY A 1 96 ? 4.641 7.984 17.101 1.00 78.69 96 GLY A O 1
ATOM 809 N N . LEU A 1 97 ? 2.848 7.652 15.780 1.00 86.25 97 LEU A N 1
ATOM 810 C CA . LEU A 1 97 ? 3.386 6.457 15.126 1.00 86.25 97 LEU A CA 1
ATOM 811 C C . LEU A 1 97 ? 4.595 6.840 14.262 1.00 86.25 97 LEU A C 1
ATOM 813 O O . LEU A 1 97 ? 4.661 7.938 13.719 1.00 86.25 97 LEU A O 1
ATOM 817 N N . LYS A 1 98 ? 5.588 5.951 14.155 1.00 88.50 98 LYS A N 1
ATOM 818 C CA . LYS A 1 98 ? 6.856 6.255 13.458 1.00 88.50 98 LYS A CA 1
ATOM 819 C C . LYS A 1 98 ? 7.114 5.388 12.233 1.00 88.50 98 LYS A C 1
ATOM 821 O O . LYS A 1 98 ? 7.827 5.833 11.335 1.00 88.50 98 LYS A O 1
ATOM 826 N N . ASP A 1 99 ? 6.528 4.190 12.169 1.00 94.31 99 ASP A N 1
ATOM 827 C CA . ASP A 1 99 ? 6.772 3.256 11.062 1.00 94.31 99 ASP A CA 1
ATOM 828 C C . ASP A 1 99 ? 6.298 3.828 9.716 1.00 94.31 99 ASP A C 1
ATOM 830 O O . ASP A 1 99 ? 6.943 3.595 8.697 1.00 94.31 99 ASP A O 1
ATOM 834 N N . HIS A 1 100 ? 5.250 4.660 9.710 1.00 95.44 100 HIS A N 1
ATOM 835 C CA . HIS A 1 100 ? 4.703 5.254 8.487 1.00 95.44 100 HIS A CA 1
ATOM 836 C C . HIS A 1 100 ? 5.728 6.096 7.706 1.00 95.44 100 HIS A C 1
ATOM 838 O O . HIS A 1 100 ? 5.759 6.037 6.481 1.00 95.44 100 HIS A O 1
ATOM 844 N N . LYS A 1 101 ? 6.643 6.799 8.391 1.00 96.31 101 LYS A N 1
ATOM 845 C CA . LYS A 1 101 ? 7.724 7.559 7.733 1.00 96.31 101 LYS A CA 1
ATOM 846 C C . LYS A 1 101 ? 8.697 6.641 7.005 1.00 96.31 101 LYS A C 1
ATOM 848 O O . LYS A 1 101 ? 9.203 6.978 5.940 1.00 96.31 101 LYS A O 1
ATOM 853 N N . LYS A 1 102 ? 8.965 5.473 7.595 1.00 97.44 102 LYS A N 1
ATOM 854 C CA . LYS A 1 102 ? 9.811 4.443 6.992 1.00 97.44 102 LYS A CA 1
ATOM 855 C C . LYS A 1 102 ? 9.127 3.838 5.768 1.00 97.44 102 LYS A C 1
ATOM 857 O O . LYS A 1 102 ? 9.800 3.638 4.764 1.00 97.44 102 LYS A O 1
ATOM 862 N N . TRP A 1 103 ? 7.822 3.576 5.846 1.00 98.19 103 TRP A N 1
ATOM 863 C CA . TRP A 1 103 ? 7.027 3.082 4.719 1.00 98.19 103 TRP A CA 1
ATOM 864 C C . TRP A 1 103 ? 6.997 4.078 3.570 1.00 98.19 103 TRP A C 1
ATOM 866 O O . TRP A 1 103 ? 7.331 3.695 2.457 1.00 98.19 103 TRP A O 1
ATOM 876 N N . LEU A 1 104 ? 6.698 5.349 3.854 1.00 97.69 104 LEU A N 1
ATOM 877 C CA . LEU A 1 104 ? 6.655 6.405 2.848 1.00 97.69 104 LEU A CA 1
ATOM 878 C C . LEU A 1 104 ? 8.004 6.557 2.145 1.00 97.69 104 LEU A C 1
ATOM 880 O O . LEU A 1 104 ? 8.080 6.475 0.924 1.00 97.69 104 LEU A O 1
ATOM 884 N N . LYS A 1 105 ? 9.081 6.707 2.926 1.00 97.81 105 LYS A N 1
ATOM 885 C CA . LYS A 1 105 ? 10.433 6.856 2.383 1.00 97.81 105 LYS A CA 1
ATOM 886 C C . LYS A 1 105 ? 10.828 5.661 1.512 1.00 97.81 105 LYS A C 1
ATOM 888 O O . LYS A 1 105 ? 11.285 5.850 0.394 1.00 97.81 105 LYS A O 1
ATOM 893 N N . TYR A 1 106 ? 10.651 4.444 2.026 1.00 98.31 106 TYR A N 1
ATOM 894 C CA . TYR A 1 106 ? 11.007 3.229 1.295 1.00 98.31 106 TYR A CA 1
ATOM 895 C C . TYR A 1 106 ? 10.162 3.056 0.029 1.00 98.31 106 TYR A C 1
ATOM 897 O O . TYR A 1 106 ? 10.703 2.736 -1.022 1.00 98.31 106 TYR A O 1
ATOM 905 N N . GLY A 1 107 ? 8.852 3.294 0.137 1.00 98.06 107 GLY A N 1
ATOM 906 C CA . GLY A 1 107 ? 7.901 3.207 -0.964 1.00 98.06 107 GLY A CA 1
ATOM 907 C C . GLY A 1 107 ? 8.290 4.118 -2.121 1.00 98.06 107 GLY A C 1
ATOM 908 O O . GLY A 1 107 ? 8.444 3.633 -3.233 1.00 98.06 107 GLY A O 1
ATOM 909 N N . VAL A 1 108 ? 8.531 5.406 -1.848 1.00 97.94 108 VAL A N 1
ATOM 910 C CA . VAL A 1 108 ? 8.930 6.388 -2.871 1.00 97.94 108 VAL A CA 1
ATOM 911 C C . VAL A 1 108 ? 10.273 6.022 -3.509 1.00 97.94 108 VAL A C 1
ATOM 913 O O . VAL A 1 108 ? 10.371 5.959 -4.732 1.00 97.94 108 VAL A O 1
ATOM 916 N N . GLU A 1 109 ? 11.296 5.731 -2.696 1.00 97.56 109 GLU A N 1
ATOM 917 C CA . GLU A 1 109 ? 12.640 5.411 -3.201 1.00 97.56 109 GLU A CA 1
ATOM 918 C C . GLU A 1 109 ? 12.657 4.148 -4.075 1.00 97.56 109 GLU A C 1
ATOM 920 O O . GLU A 1 109 ? 13.410 4.077 -5.045 1.00 97.56 109 GLU A O 1
ATOM 925 N N . GLU A 1 110 ? 11.879 3.123 -3.729 1.00 97.50 110 GLU A N 1
ATOM 926 C CA . GLU A 1 110 ? 11.815 1.891 -4.516 1.00 97.50 110 GLU A CA 1
ATOM 927 C C . GLU A 1 110 ? 10.888 2.019 -5.723 1.00 97.50 110 GLU A C 1
ATOM 929 O O . GLU A 1 110 ? 11.203 1.452 -6.765 1.00 97.50 110 GLU A O 1
ATOM 934 N N . LEU A 1 111 ? 9.797 2.786 -5.630 1.00 96.94 111 LEU A N 1
ATOM 935 C CA . LEU A 1 111 ? 8.887 3.008 -6.754 1.00 96.94 111 LEU A CA 1
ATOM 936 C C . LEU A 1 111 ? 9.622 3.707 -7.903 1.00 96.94 111 LEU A C 1
ATOM 938 O O . LEU A 1 111 ? 9.525 3.272 -9.049 1.00 96.94 111 LEU A O 1
ATOM 942 N N . GLU A 1 112 ? 10.413 4.737 -7.591 1.00 95.81 112 GLU A N 1
ATOM 943 C CA . GLU A 1 112 ? 11.236 5.438 -8.579 1.00 95.81 112 GLU A CA 1
ATOM 944 C C . GLU A 1 112 ? 12.251 4.490 -9.236 1.00 95.81 112 GLU A C 1
ATOM 946 O O . GLU A 1 112 ? 12.396 4.482 -10.457 1.00 95.81 112 GLU A O 1
ATOM 951 N N . LYS A 1 113 ? 12.913 3.622 -8.458 1.00 95.56 113 LYS A N 1
ATOM 952 C CA . LYS A 1 113 ? 13.837 2.619 -9.018 1.00 95.56 113 LYS A CA 1
ATOM 953 C C . LYS A 1 113 ? 13.117 1.639 -9.938 1.00 95.56 113 LYS A C 1
ATOM 955 O O . LYS A 1 113 ? 13.589 1.382 -11.045 1.00 95.56 113 LYS A O 1
ATOM 960 N N . GLU A 1 114 ? 11.990 1.088 -9.497 1.00 95.38 114 GLU A N 1
ATOM 961 C CA . GLU A 1 114 ? 11.228 0.109 -10.273 1.00 95.38 114 GLU A CA 1
ATOM 962 C C . GLU A 1 114 ? 10.629 0.725 -11.544 1.00 95.38 114 GLU A C 1
ATOM 964 O O . GLU A 1 114 ? 10.515 0.025 -12.547 1.00 95.38 114 GLU A O 1
ATOM 969 N N . MET A 1 115 ? 10.353 2.034 -11.566 1.00 94.75 115 MET A N 1
ATOM 970 C CA . MET A 1 115 ? 9.962 2.752 -12.785 1.00 94.75 115 MET A CA 1
ATOM 971 C C . MET A 1 115 ? 10.996 2.600 -13.902 1.00 94.75 115 MET A C 1
ATOM 973 O O . MET A 1 115 ? 10.622 2.360 -15.050 1.00 94.75 115 MET A O 1
ATOM 977 N N . PHE A 1 116 ? 12.287 2.670 -13.575 1.00 93.69 116 PHE A N 1
ATOM 978 C CA . PHE A 1 116 ? 13.364 2.486 -14.550 1.00 93.69 116 PHE A CA 1
ATOM 979 C C . PHE A 1 116 ? 13.720 1.014 -14.798 1.00 93.69 116 PHE A C 1
ATOM 981 O O . PHE A 1 116 ? 14.240 0.690 -15.861 1.00 93.69 116 PHE A O 1
ATOM 988 N N . ILE A 1 117 ? 13.467 0.116 -13.840 1.00 94.25 117 ILE A N 1
ATOM 989 C CA . ILE A 1 117 ? 13.776 -1.319 -13.981 1.00 94.25 117 ILE A CA 1
ATOM 990 C C . ILE A 1 117 ? 12.705 -2.045 -14.806 1.00 94.25 117 ILE A C 1
ATOM 992 O O . ILE A 1 117 ? 13.037 -2.902 -15.626 1.00 94.25 117 ILE A O 1
ATOM 996 N N . GLN A 1 118 ? 11.427 -1.729 -14.583 1.00 94.31 118 GLN A N 1
ATOM 997 C CA . GLN A 1 118 ? 10.297 -2.449 -15.177 1.00 94.31 118 GLN A CA 1
ATOM 998 C C . GLN A 1 118 ? 9.853 -1.887 -16.533 1.00 94.31 118 GLN A C 1
ATOM 1000 O O . GLN A 1 118 ? 8.984 -2.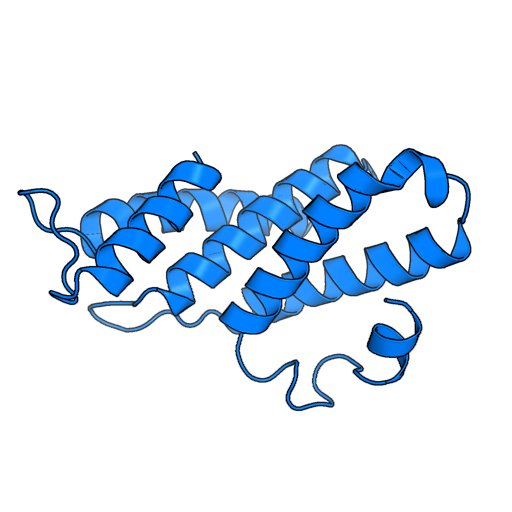474 -17.181 1.00 94.31 118 GLN A O 1
ATOM 1005 N N . ASN A 1 119 ? 10.432 -0.776 -16.990 1.00 94.44 119 ASN A N 1
ATOM 1006 C CA . ASN A 1 119 ? 10.122 -0.201 -18.294 1.00 94.44 119 ASN A CA 1
ATOM 1007 C C . ASN A 1 119 ? 11.373 -0.121 -19.169 1.00 94.44 119 ASN A C 1
ATOM 1009 O O . ASN A 1 119 ? 12.455 0.259 -18.725 1.00 94.44 119 ASN A O 1
ATOM 1013 N N . ASN A 1 120 ? 11.208 -0.478 -20.437 1.00 94.94 120 ASN A N 1
ATOM 1014 C CA . ASN A 1 120 ? 12.236 -0.349 -21.456 1.00 94.94 120 ASN A CA 1
ATOM 1015 C C . ASN A 1 120 ? 12.501 1.133 -21.764 1.00 94.94 120 ASN A C 1
ATOM 1017 O O . ASN A 1 120 ? 11.696 2.012 -21.455 1.00 94.94 120 ASN A O 1
ATOM 1021 N N . SER A 1 121 ? 13.607 1.422 -22.452 1.00 95.12 121 SER A N 1
ATOM 1022 C CA . SER A 1 121 ? 13.969 2.793 -22.843 1.00 95.12 121 SER A CA 1
ATOM 1023 C C . SER A 1 121 ? 12.955 3.474 -23.771 1.00 95.12 121 SER A C 1
ATOM 1025 O O . SER A 1 121 ? 12.998 4.690 -23.921 1.00 95.12 121 SER A O 1
ATOM 1027 N N . ASP A 1 122 ? 12.074 2.707 -24.418 1.00 95.31 122 ASP A N 1
ATOM 1028 C CA . ASP A 1 122 ? 10.975 3.214 -25.248 1.00 95.31 122 ASP A CA 1
ATOM 1029 C C . ASP A 1 122 ? 9.664 3.439 -24.464 1.00 95.31 122 ASP A C 1
ATOM 1031 O O . ASP A 1 122 ? 8.661 3.847 -25.046 1.00 95.31 122 ASP A O 1
ATOM 1035 N N . GLY A 1 123 ? 9.670 3.187 -23.150 1.00 93.88 123 GLY A N 1
ATOM 1036 C CA . GLY A 1 123 ? 8.525 3.346 -22.253 1.00 93.88 123 GLY A CA 1
ATOM 1037 C C . GLY A 1 123 ? 7.608 2.124 -22.152 1.00 93.88 123 GLY A C 1
ATOM 1038 O O . GLY A 1 123 ? 6.664 2.146 -21.365 1.00 93.88 123 GLY A O 1
ATOM 1039 N N . THR A 1 124 ? 7.856 1.048 -22.904 1.00 94.81 124 THR A N 1
ATOM 1040 C CA . THR A 1 124 ? 7.052 -0.178 -22.797 1.00 94.81 124 THR A CA 1
ATOM 1041 C C . THR A 1 124 ? 7.378 -0.949 -21.517 1.00 94.81 124 THR A C 1
ATOM 1043 O O . THR A 1 124 ? 8.539 -1.055 -21.123 1.00 94.81 124 THR A O 1
ATOM 1046 N N . ASN A 1 125 ? 6.363 -1.521 -20.862 1.00 95.50 125 ASN A N 1
ATOM 1047 C CA . ASN A 1 125 ? 6.589 -2.382 -19.699 1.00 95.50 125 ASN A CA 1
ATOM 1048 C C . ASN A 1 125 ? 7.210 -3.726 -20.128 1.00 95.50 125 ASN A C 1
ATOM 1050 O O . ASN A 1 125 ? 6.829 -4.299 -21.154 1.00 95.50 125 ASN A O 1
ATOM 1054 N N . TYR A 1 126 ? 8.137 -4.246 -19.320 1.00 93.31 126 TYR A N 1
ATOM 1055 C CA . TYR A 1 126 ? 8.907 -5.451 -19.638 1.00 93.31 126 TYR A CA 1
ATOM 1056 C C . TYR A 1 126 ? 8.058 -6.731 -19.760 1.00 93.31 126 TYR A C 1
ATOM 1058 O O . TYR A 1 126 ? 8.486 -7.671 -20.428 1.00 93.31 126 TYR A O 1
ATOM 1066 N N . GLU A 1 127 ? 6.864 -6.791 -19.151 1.00 92.50 127 GLU A N 1
ATOM 1067 C CA . GLU A 1 127 ? 5.981 -7.966 -19.205 1.00 92.50 127 GLU A CA 1
ATOM 1068 C C . GLU A 1 127 ? 5.320 -8.144 -20.587 1.00 92.50 127 GLU A C 1
ATOM 1070 O O . GLU A 1 127 ? 4.664 -9.155 -20.838 1.00 92.50 127 GLU A O 1
ATOM 1075 N N . THR A 1 128 ? 5.492 -7.192 -21.517 1.00 92.94 128 THR A N 1
ATOM 1076 C CA . THR A 1 128 ? 4.976 -7.249 -22.905 1.00 92.94 128 THR A CA 1
ATOM 1077 C C . THR A 1 128 ? 3.459 -7.481 -23.010 1.00 92.94 128 THR A C 1
ATOM 1079 O O . THR A 1 128 ? 2.950 -7.984 -24.010 1.00 92.94 128 THR A O 1
ATOM 1082 N N . SER A 1 129 ? 2.716 -7.075 -21.978 1.00 95.50 129 SER A N 1
ATOM 1083 C CA . SER A 1 129 ? 1.257 -7.172 -21.883 1.00 95.50 129 SER A CA 1
ATOM 1084 C C . SER A 1 129 ? 0.653 -5.777 -21.803 1.00 95.50 129 SER A C 1
ATOM 1086 O O . SER A 1 129 ? 0.998 -4.998 -20.918 1.00 95.50 129 SER A O 1
ATOM 1088 N N . THR A 1 130 ? -0.290 -5.456 -22.689 1.00 96.31 130 THR A N 1
ATOM 1089 C CA . THR A 1 130 ? -0.979 -4.153 -22.669 1.00 96.31 130 THR A CA 1
ATOM 1090 C C . THR A 1 130 ? -1.807 -3.959 -21.399 1.00 96.31 130 THR A C 1
ATOM 1092 O O . THR A 1 130 ? -1.908 -2.842 -20.895 1.00 96.31 130 THR A O 1
ATOM 1095 N N . SER A 1 131 ? -2.361 -5.040 -20.838 1.00 96.88 131 SER A N 1
ATOM 1096 C CA . SER A 1 131 ? -3.104 -4.995 -19.577 1.00 96.88 131 SER A CA 1
ATOM 1097 C C . SER A 1 131 ? -2.199 -4.674 -18.389 1.00 96.88 131 SER A C 1
ATOM 1099 O O . SER A 1 131 ? -2.568 -3.826 -17.577 1.00 96.88 131 SER A O 1
ATOM 1101 N N . TYR A 1 132 ? -1.017 -5.296 -18.307 1.00 95.50 132 TYR A N 1
ATOM 1102 C CA . TYR A 1 132 ? -0.054 -4.982 -17.246 1.00 95.50 132 TYR A CA 1
ATOM 1103 C C . TYR A 1 132 ? 0.606 -3.628 -17.454 1.00 95.50 132 TYR A C 1
ATOM 1105 O O . TYR A 1 132 ? 0.768 -2.898 -16.487 1.00 95.50 132 TYR A O 1
ATOM 1113 N N . HIS A 1 133 ? 0.885 -3.241 -18.699 1.00 96.38 133 HIS A N 1
ATOM 1114 C CA . HIS A 1 133 ? 1.368 -1.901 -19.008 1.00 96.38 133 HIS A CA 1
ATOM 1115 C C . HIS A 1 133 ? 0.411 -0.833 -18.466 1.00 96.38 133 HIS A C 1
ATOM 1117 O O . HIS A 1 133 ? 0.843 0.026 -17.708 1.00 96.38 133 HIS A O 1
ATOM 1123 N N . ARG A 1 134 ? -0.899 -0.948 -18.743 1.00 96.94 134 ARG A N 1
ATOM 1124 C CA . ARG A 1 134 ? -1.913 -0.036 -18.187 1.00 96.94 134 ARG A CA 1
ATOM 1125 C C . ARG A 1 134 ? -1.901 -0.016 -16.656 1.00 96.94 134 ARG A C 1
ATOM 1127 O O . ARG A 1 134 ? -1.857 1.063 -16.079 1.00 96.94 134 ARG A O 1
ATOM 1134 N N . LEU A 1 135 ? -1.938 -1.186 -16.012 1.00 96.31 135 LEU A N 1
ATOM 1135 C CA . LEU A 1 135 ? -1.953 -1.283 -14.547 1.00 96.31 135 LEU A CA 1
ATOM 1136 C C . LEU A 1 135 ? -0.716 -0.621 -13.926 1.00 96.31 135 LEU A C 1
ATOM 1138 O O . LEU A 1 135 ? -0.838 0.184 -13.012 1.00 96.31 135 LEU A O 1
ATOM 1142 N N . VAL A 1 136 ? 0.471 -0.937 -14.438 1.00 95.88 136 VAL A N 1
ATOM 1143 C CA . VAL A 1 136 ? 1.740 -0.378 -13.961 1.00 95.88 136 VAL A CA 1
ATOM 1144 C C . VAL A 1 136 ? 1.784 1.138 -14.163 1.00 95.88 136 VAL A C 1
ATOM 1146 O O . VAL A 1 136 ? 2.194 1.861 -13.258 1.00 95.88 136 VAL A O 1
ATOM 1149 N N . THR A 1 137 ? 1.301 1.641 -15.302 1.00 96.00 137 THR A N 1
ATOM 1150 C CA . THR A 1 137 ? 1.166 3.085 -15.536 1.00 96.00 137 THR A CA 1
ATOM 1151 C C . THR A 1 137 ? 0.227 3.744 -14.525 1.00 96.00 137 THR A C 1
ATOM 1153 O O . THR A 1 137 ? 0.571 4.794 -13.992 1.00 96.00 137 THR A O 1
ATOM 1156 N N . GLU A 1 138 ? -0.929 3.141 -14.234 1.00 96.25 138 GLU A N 1
ATOM 1157 C CA . GLU A 1 138 ? -1.866 3.645 -13.220 1.00 96.25 138 GLU A CA 1
ATOM 1158 C C . GLU A 1 138 ? -1.210 3.670 -11.827 1.00 96.25 138 GLU A C 1
ATOM 1160 O O . GLU A 1 138 ? -1.300 4.681 -11.131 1.00 96.25 138 GLU A O 1
ATOM 1165 N N . LEU A 1 139 ? -0.488 2.609 -11.442 1.00 96.62 139 LEU A N 1
ATOM 1166 C CA . LEU A 1 139 ? 0.226 2.541 -10.162 1.00 96.62 139 LEU A CA 1
ATOM 1167 C C . LEU A 1 139 ? 1.255 3.669 -10.013 1.00 96.62 139 LEU A C 1
ATOM 1169 O O . LEU A 1 139 ? 1.289 4.307 -8.962 1.00 96.62 139 LEU A O 1
ATOM 1173 N N . PHE A 1 140 ? 2.046 3.953 -11.053 1.00 95.50 140 PHE A N 1
ATOM 1174 C CA . PHE A 1 140 ? 2.979 5.083 -11.036 1.00 95.50 140 PHE A CA 1
ATOM 1175 C C . PHE A 1 140 ? 2.252 6.429 -10.976 1.00 95.50 140 PHE A C 1
ATOM 1177 O O . PHE A 1 140 ? 2.564 7.246 -10.119 1.00 95.50 140 PHE A O 1
ATOM 1184 N N . LEU A 1 141 ? 1.257 6.644 -11.842 1.00 94.75 141 LEU A N 1
ATOM 1185 C CA . LEU A 1 141 ? 0.569 7.930 -11.968 1.00 94.75 141 LEU A CA 1
ATOM 1186 C C . LEU A 1 141 ? -0.137 8.360 -10.679 1.00 94.75 141 LEU A C 1
ATOM 1188 O O . LEU A 1 141 ? -0.099 9.532 -10.329 1.00 94.75 141 LEU A O 1
ATOM 1192 N N . TYR A 1 142 ? -0.804 7.439 -9.982 1.00 90.25 142 TYR A N 1
ATOM 1193 C CA . TYR A 1 142 ? -1.556 7.781 -8.771 1.00 90.25 142 TYR A CA 1
ATOM 1194 C C . TYR A 1 142 ? -0.678 7.969 -7.524 1.00 90.25 142 TYR A C 1
ATOM 1196 O O . TYR A 1 142 ? -1.193 8.371 -6.482 1.00 90.25 142 TYR A O 1
ATOM 1204 N N . THR A 1 143 ? 0.625 7.687 -7.605 1.00 87.31 143 THR A N 1
ATOM 1205 C CA . THR A 1 143 ? 1.555 7.798 -6.468 1.00 87.31 143 THR A CA 1
ATOM 1206 C C . THR A 1 143 ? 2.626 8.878 -6.616 1.00 87.31 143 THR A C 1
ATOM 1208 O O . THR A 1 143 ? 3.369 9.107 -5.659 1.00 87.31 143 THR A O 1
ATOM 1211 N N . THR A 1 144 ? 2.678 9.560 -7.763 1.00 72.62 144 THR A N 1
ATOM 1212 C CA . THR A 1 144 ? 3.554 10.711 -8.059 1.00 72.62 144 THR A CA 1
ATOM 1213 C C . THR A 1 144 ? 2.753 11.990 -8.220 1.00 72.62 144 THR A C 1
ATOM 1215 O O . THR A 1 144 ? 3.179 13.023 -7.662 1.00 72.62 144 THR A O 1
#

InterPro domains:
  IPR008929 Chondroitin AC/alginate lyase [G3DSA:1.50.10.100] (1-144)
  IPR008929 Chondroitin AC/alginate lyase [SSF48230] (3-141)
  IPR031680 Heparin-sulfate lyase, N-terminal [PF16889] (3-140)

pLDDT: mean 94.47, std 5.48, range [72.56, 98.75]

Organism: NCBI:txid1518452

Radius of gyration: 15.85 Å; chains: 1; bounding box: 37×30×43 Å